Protein AF-A0A4V3ITE1-F1 (afdb_monomer)

InterPro domains:
  IPR040841 Luciferase domain [PF17648] (18-80)

Foldseek 3Di:
DDQFPDQLLAPDPPDRRHQKDFDDPPWRKMKGFADLVVQVVCVVVVQWDADPPDDNSGIIIGTDDPDPVSVVVVVVVVVRSVCCRVPVD

pLDDT: mean 92.75, std 6.56, range [64.5, 98.25]

Solvent-accessible surface area (backbone atoms only — not comparable to full-atom values): 4961 Å² total; per-residue (Å²): 130,78,72,64,75,52,59,67,30,25,83,38,60,97,60,66,58,31,25,60,52,71,48,62,96,86,64,45,26,33,43,32,21,38,55,47,69,58,47,52,52,35,33,77,69,72,56,32,42,7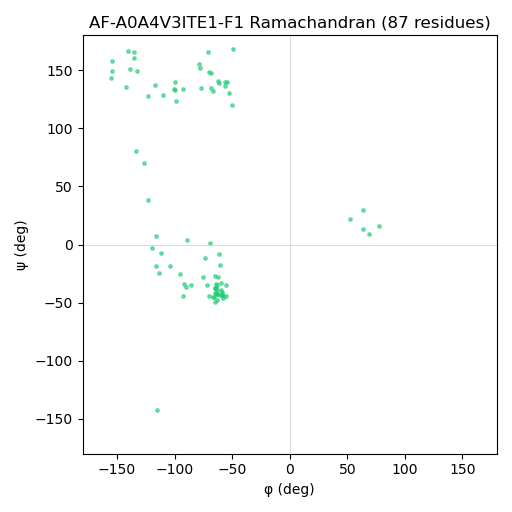6,39,97,82,50,90,72,63,19,39,32,34,31,72,51,62,91,46,73,68,47,40,55,52,53,52,51,52,52,50,51,13,54,44,19,34,74,68,79,96

Radius of gyration: 12.33 Å; Cα contacts (8 Å, |Δi|>4): 147; chains: 1; bounding box: 30×31×32 Å

Sequence (89 aa):
MPSERAPETSLAPNQRLEPVHIHGVSDTSLHLCLPASRGKELTAQVWAEPHQYEDFGTEFMIYGPRTEEELGIVLSIVDESLVFARTGN

Organism: NCBI:txid1259197

Secondary structure (DSSP, 8-state):
-PPPS-GGG-SSTTSS--SEEEPPTTT--EEEE--HHHHHHHHHTTS-EE-TT-SSS-EEEEPPPSSHHHHHHHHHHHHHHHHHHHH--

Structure (mmCIF, N/CA/C/O backbone):
data_AF-A0A4V3ITE1-F1
#
_entry.id   AF-A0A4V3ITE1-F1
#
loop_
_atom_site.group_PDB
_atom_site.id
_atom_site.type_symbol
_atom_site.label_atom_id
_atom_site.label_alt_id
_atom_site.label_comp_id
_atom_site.label_asym_id
_atom_site.label_entity_id
_atom_site.label_seq_id
_atom_site.pdbx_PDB_ins_code
_atom_site.Cartn_x
_atom_site.Cartn_y
_atom_site.Cartn_z
_atom_site.occupancy
_atom_site.B_iso_or_equiv
_atom_site.auth_seq_id
_atom_site.auth_comp_id
_atom_site.auth_asym_id
_atom_site.auth_atom_id
_atom_site.pdbx_PDB_model_num
ATOM 1 N N . MET A 1 1 ? 2.946 -18.512 -10.670 1.00 64.50 1 MET A N 1
ATOM 2 C CA . MET A 1 1 ? 2.943 -17.265 -9.874 1.00 64.50 1 MET A CA 1
ATOM 3 C C . MET A 1 1 ? 3.267 -16.125 -10.822 1.00 64.50 1 MET A C 1
ATOM 5 O O . MET A 1 1 ? 4.108 -16.361 -11.684 1.00 64.50 1 MET A O 1
ATOM 9 N N . PRO A 1 2 ? 2.598 -14.966 -10.734 1.00 76.25 2 PRO A N 1
ATOM 10 C CA . PRO A 1 2 ? 2.937 -13.821 -11.573 1.00 76.25 2 PRO A CA 1
ATOM 11 C C . PRO A 1 2 ? 4.377 -13.380 -11.288 1.00 76.25 2 PRO A C 1
ATOM 13 O O . PRO A 1 2 ? 4.803 -13.399 -10.132 1.00 76.25 2 PRO A O 1
ATOM 16 N N . SER A 1 3 ? 5.121 -13.041 -12.336 1.00 85.50 3 SER A N 1
ATOM 17 C CA . SER A 1 3 ? 6.415 -12.374 -12.216 1.00 85.50 3 SER A CA 1
ATOM 18 C C . SER A 1 3 ? 6.209 -10.888 -11.946 1.00 85.50 3 SER A C 1
ATOM 20 O O . SER A 1 3 ? 5.180 -10.326 -12.325 1.00 85.50 3 SER A O 1
ATOM 22 N N . GLU A 1 4 ? 7.199 -10.259 -11.320 1.00 90.62 4 GLU A N 1
ATOM 23 C CA . GLU A 1 4 ? 7.278 -8.803 -11.259 1.00 90.62 4 GLU A CA 1
ATOM 24 C C . GLU A 1 4 ? 7.233 -8.210 -12.673 1.00 90.62 4 GLU A C 1
ATOM 26 O O . GLU A 1 4 ? 7.817 -8.761 -13.612 1.00 90.62 4 GLU A O 1
ATOM 31 N N . ARG A 1 5 ? 6.504 -7.101 -12.821 1.00 91.44 5 ARG A N 1
ATOM 32 C CA . ARG A 1 5 ? 6.412 -6.362 -14.081 1.00 91.44 5 ARG A CA 1
ATOM 33 C C . ARG A 1 5 ? 7.452 -5.248 -14.161 1.00 91.44 5 ARG A C 1
ATOM 35 O O . ARG A 1 5 ? 8.049 -5.064 -15.218 1.00 91.44 5 ARG A O 1
ATOM 42 N N . ALA A 1 6 ? 7.611 -4.501 -13.074 1.00 93.38 6 ALA A N 1
ATOM 43 C CA . ALA A 1 6 ? 8.524 -3.374 -12.955 1.00 93.38 6 ALA A CA 1
ATOM 44 C C . ALA A 1 6 ? 8.911 -3.175 -11.473 1.00 93.38 6 ALA A C 1
ATOM 46 O O . ALA A 1 6 ? 8.082 -3.495 -10.611 1.00 93.38 6 ALA A O 1
ATOM 47 N N . PRO A 1 7 ? 10.125 -2.678 -11.171 1.00 93.75 7 PRO A N 1
ATOM 48 C CA . PRO A 1 7 ? 10.619 -2.544 -9.798 1.00 93.75 7 PRO A CA 1
ATOM 49 C C . PRO A 1 7 ? 9.750 -1.633 -8.922 1.00 93.75 7 PRO A C 1
ATOM 51 O O . PRO A 1 7 ? 9.553 -1.929 -7.752 1.00 93.75 7 PRO A O 1
ATOM 54 N N . GLU A 1 8 ? 9.133 -0.600 -9.494 1.00 95.06 8 GLU A N 1
ATOM 55 C CA . GLU A 1 8 ? 8.210 0.317 -8.808 1.00 95.06 8 GLU A CA 1
ATOM 56 C C . GLU A 1 8 ? 6.862 -0.320 -8.412 1.00 95.06 8 GLU A C 1
ATOM 58 O O . GLU A 1 8 ? 5.969 0.342 -7.893 1.00 95.06 8 GLU A O 1
ATOM 63 N N . THR A 1 9 ? 6.666 -1.610 -8.691 1.00 95.88 9 THR A N 1
ATOM 64 C CA . THR A 1 9 ? 5.421 -2.330 -8.377 1.00 95.88 9 THR A CA 1
ATOM 65 C C . THR A 1 9 ? 5.602 -3.454 -7.357 1.00 95.88 9 THR A C 1
ATOM 67 O O . THR A 1 9 ? 4.678 -4.241 -7.131 1.00 95.88 9 THR A O 1
ATOM 70 N N . SER A 1 10 ? 6.793 -3.564 -6.765 1.00 95.81 10 SER A N 1
ATOM 71 C CA . SER A 1 10 ? 7.158 -4.629 -5.837 1.00 95.81 10 SER A CA 1
ATOM 72 C C . SER A 1 10 ? 8.027 -4.087 -4.706 1.00 95.81 10 SER A C 1
ATOM 74 O O . SER A 1 10 ? 9.017 -3.404 -4.940 1.00 95.81 10 SER A O 1
ATOM 76 N N . LEU A 1 11 ? 7.724 -4.497 -3.479 1.00 95.06 11 LEU A N 1
ATOM 77 C CA . LEU A 1 11 ? 8.531 -4.238 -2.284 1.00 95.06 11 LEU A CA 1
ATOM 78 C C . LEU A 1 11 ? 9.808 -5.091 -2.231 1.00 95.06 11 LEU A C 1
ATOM 80 O O . LEU A 1 11 ? 10.695 -4.853 -1.414 1.00 95.06 11 LEU A O 1
ATOM 84 N N . ALA A 1 12 ? 9.907 -6.095 -3.102 1.00 92.75 12 ALA A N 1
ATOM 85 C CA . ALA A 1 12 ? 11.073 -6.955 -3.251 1.00 92.75 12 ALA A CA 1
ATOM 86 C C . ALA A 1 12 ? 11.521 -6.976 -4.724 1.00 92.75 12 ALA A C 1
ATOM 88 O O . ALA A 1 12 ? 11.334 -7.988 -5.416 1.00 92.75 12 ALA A O 1
ATOM 89 N N . PRO A 1 13 ? 12.073 -5.863 -5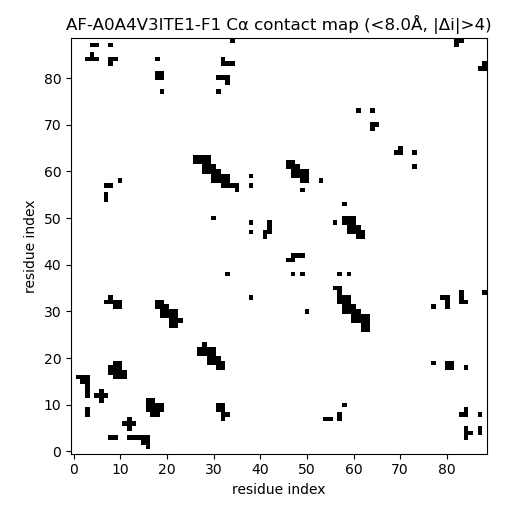.242 1.00 90.50 13 PRO A N 1
ATOM 90 C CA . PRO A 1 13 ? 12.413 -5.757 -6.650 1.00 90.50 13 PRO A CA 1
ATOM 91 C C . PRO A 1 13 ? 13.477 -6.776 -7.057 1.00 90.50 13 PRO A C 1
ATOM 93 O O . PRO A 1 13 ? 14.430 -7.043 -6.319 1.00 90.50 13 PRO A O 1
ATOM 96 N N . ASN A 1 14 ? 13.326 -7.351 -8.252 1.00 90.12 14 ASN A N 1
ATOM 97 C CA . ASN A 1 14 ? 14.135 -8.448 -8.799 1.00 90.12 14 ASN A CA 1
ATOM 98 C C . ASN A 1 14 ? 14.046 -9.776 -8.021 1.00 90.12 14 ASN A C 1
ATOM 100 O O . ASN A 1 14 ? 14.857 -10.680 -8.244 1.00 90.12 14 ASN A O 1
ATOM 104 N N . GLN A 1 15 ? 13.079 -9.915 -7.111 1.00 90.06 15 GLN A N 1
ATOM 105 C CA . GLN A 1 15 ? 12.821 -11.149 -6.370 1.00 90.06 15 GLN A CA 1
ATOM 106 C C . GLN A 1 15 ? 11.440 -11.719 -6.729 1.00 90.06 15 GLN A C 1
ATOM 108 O O . GLN A 1 15 ? 11.016 -11.718 -7.888 1.00 90.06 15 GLN A O 1
ATOM 113 N N . ARG A 1 16 ? 10.734 -12.285 -5.744 1.00 91.12 16 ARG A N 1
ATOM 114 C CA . ARG A 1 16 ? 9.339 -12.679 -5.906 1.00 91.12 16 ARG A CA 1
ATOM 115 C C . ARG A 1 16 ? 8.479 -11.425 -5.816 1.00 91.12 16 ARG A C 1
ATOM 117 O O . ARG A 1 16 ? 8.650 -10.649 -4.890 1.00 91.12 16 ARG A O 1
ATOM 124 N N . LEU A 1 17 ? 7.524 -11.298 -6.737 1.00 94.50 17 LEU A N 1
ATOM 125 C CA . LEU A 1 17 ? 6.553 -10.210 -6.725 1.00 94.50 17 LEU A CA 1
ATOM 126 C C . LEU A 1 17 ? 5.892 -10.078 -5.342 1.00 94.50 17 LEU A C 1
ATOM 128 O O . LEU A 1 17 ? 5.223 -11.013 -4.883 1.00 94.50 17 LEU A O 1
ATOM 132 N N . GLU A 1 18 ? 6.066 -8.910 -4.732 1.00 96.75 18 GLU A N 1
ATOM 133 C CA . GLU A 1 18 ? 5.565 -8.565 -3.406 1.00 96.75 18 GLU A CA 1
ATOM 134 C C . GLU A 1 18 ? 4.907 -7.179 -3.451 1.00 96.75 18 GLU A C 1
ATOM 136 O O . GLU A 1 18 ? 5.531 -6.182 -3.112 1.00 96.75 18 GLU A O 1
ATOM 141 N N . PRO A 1 19 ? 3.656 -7.085 -3.924 1.00 96.88 19 PRO A N 1
ATOM 142 C CA . PRO A 1 19 ? 2.984 -5.799 -4.101 1.00 96.88 19 PRO A CA 1
ATOM 143 C C . PRO A 1 19 ? 2.513 -5.199 -2.776 1.00 96.88 19 PRO A C 1
ATOM 145 O O . PRO A 1 19 ? 2.402 -3.987 -2.644 1.00 96.88 19 PRO A O 1
ATOM 148 N N . VAL A 1 20 ? 2.223 -6.058 -1.800 1.00 97.19 20 VAL A N 1
ATOM 149 C CA . VAL A 1 20 ? 1.730 -5.698 -0.475 1.00 97.19 20 VAL A CA 1
ATOM 150 C C . VAL A 1 20 ? 2.083 -6.799 0.515 1.00 97.19 20 VAL A C 1
ATOM 152 O O . VAL A 1 20 ? 1.989 -7.988 0.189 1.00 97.19 20 VAL A O 1
ATOM 155 N N . HIS A 1 21 ? 2.421 -6.410 1.739 1.00 95.69 21 HIS A N 1
ATOM 156 C CA . HIS A 1 21 ? 2.467 -7.302 2.889 1.00 95.69 21 HIS A CA 1
ATOM 157 C C . HIS A 1 21 ? 1.938 -6.621 4.151 1.00 95.69 21 HIS A C 1
ATOM 159 O O . HIS A 1 21 ? 1.787 -5.402 4.219 1.00 95.69 21 HIS A O 1
ATOM 165 N N . ILE A 1 22 ? 1.685 -7.438 5.171 1.00 94.81 22 ILE A N 1
ATOM 166 C CA . ILE A 1 22 ? 1.338 -6.985 6.515 1.00 94.81 22 ILE A CA 1
ATOM 167 C C . ILE A 1 22 ? 2.570 -7.063 7.419 1.00 94.81 22 ILE A C 1
ATOM 169 O O . ILE A 1 22 ? 3.289 -8.065 7.423 1.00 94.81 22 ILE A O 1
ATOM 173 N N . HIS A 1 23 ? 2.812 -6.002 8.178 1.00 91.25 23 HIS A N 1
ATOM 174 C CA . HIS A 1 23 ? 3.754 -5.991 9.285 1.00 91.25 23 HIS A CA 1
ATOM 175 C C . HIS A 1 23 ? 3.218 -6.818 10.456 1.00 91.25 23 HIS A C 1
ATOM 177 O O . HIS A 1 23 ? 2.066 -7.243 10.477 1.00 91.25 23 HIS A O 1
ATOM 183 N N . GLY A 1 24 ? 4.100 -7.136 11.404 1.00 83.00 24 GLY A N 1
ATOM 184 C CA . GLY A 1 24 ? 3.835 -8.100 12.469 1.00 83.00 24 GLY A CA 1
ATOM 185 C C . GLY A 1 24 ? 2.515 -7.894 13.229 1.00 83.00 24 GLY A C 1
ATOM 186 O O . GLY A 1 24 ? 1.854 -6.863 13.179 1.00 83.00 24 GLY A O 1
ATOM 187 N N . VAL A 1 25 ? 2.149 -8.898 14.023 1.00 80.88 25 VAL A N 1
ATOM 188 C CA . VAL A 1 25 ? 0.847 -8.974 14.719 1.00 80.88 25 VAL A CA 1
ATOM 189 C C . VAL A 1 25 ? 0.561 -7.842 15.720 1.00 80.88 25 VAL A C 1
ATOM 191 O O . VAL A 1 25 ? -0.534 -7.782 16.268 1.00 80.88 25 VAL A O 1
ATOM 194 N N . SER A 1 26 ? 1.542 -6.989 16.013 1.00 81.56 26 SER A N 1
ATOM 195 C CA . SER A 1 26 ? 1.453 -5.923 17.011 1.00 81.56 26 SER A CA 1
ATOM 196 C C . SER A 1 26 ? 0.942 -4.590 16.466 1.00 81.56 26 SER A C 1
ATOM 198 O O . SER A 1 26 ? 0.241 -3.893 17.191 1.00 81.56 26 SER A O 1
ATOM 200 N N . ASP A 1 27 ? 1.291 -4.216 15.235 1.00 84.44 27 ASP A N 1
ATOM 201 C CA . ASP A 1 27 ? 0.838 -2.964 14.614 1.00 84.44 27 ASP A CA 1
ATOM 202 C C . ASP A 1 27 ? -0.087 -3.219 13.419 1.00 84.44 27 ASP A C 1
ATOM 204 O O . ASP A 1 27 ? -0.935 -2.380 13.114 1.00 84.44 27 ASP A O 1
ATOM 208 N N . THR A 1 28 ? 0.019 -4.398 12.787 1.00 87.94 28 THR A N 1
ATOM 209 C CA . THR A 1 28 ? -0.809 -4.840 11.653 1.00 87.94 28 THR A CA 1
ATOM 210 C C . THR A 1 28 ? -0.839 -3.836 10.501 1.00 87.94 28 THR A C 1
ATOM 212 O O . THR A 1 28 ? -1.774 -3.826 9.701 1.00 87.94 28 THR A O 1
ATOM 215 N N . SER A 1 29 ? 0.175 -2.971 10.433 1.00 92.88 29 SER A N 1
ATOM 216 C CA . SER A 1 29 ? 0.298 -1.987 9.373 1.00 92.88 29 SER A CA 1
ATOM 217 C C . SER A 1 29 ? 0.596 -2.704 8.058 1.00 92.88 29 SER A C 1
ATOM 219 O O . SER A 1 29 ? 1.203 -3.773 8.036 1.00 92.88 29 SER A O 1
ATOM 221 N N . LEU A 1 30 ? 0.116 -2.161 6.951 1.00 96.00 30 LEU A N 1
ATOM 222 C CA . LEU A 1 30 ? 0.419 -2.661 5.622 1.00 96.00 30 LEU A CA 1
ATOM 223 C C . LEU A 1 30 ? 1.515 -1.809 5.007 1.00 96.00 30 LEU A C 1
ATOM 225 O O . LEU A 1 30 ? 1.468 -0.584 5.102 1.00 96.00 30 LEU A O 1
ATOM 229 N N . HIS A 1 31 ? 2.435 -2.470 4.321 1.00 96.75 31 HIS A N 1
ATOM 230 C CA . HIS A 1 31 ? 3.353 -1.852 3.380 1.00 96.75 31 HIS A CA 1
ATOM 231 C C . HIS A 1 31 ? 2.945 -2.316 1.987 1.00 96.75 31 HIS A C 1
ATOM 233 O O . HIS A 1 31 ? 2.727 -3.514 1.779 1.00 96.75 31 HIS A O 1
ATOM 239 N N . LEU A 1 32 ? 2.766 -1.388 1.050 1.00 97.69 32 LEU A N 1
ATOM 240 C CA . LEU A 1 32 ? 2.258 -1.705 -0.282 1.00 97.69 32 LEU A CA 1
ATOM 241 C C . LEU A 1 32 ? 2.695 -0.702 -1.349 1.00 97.69 32 LEU A C 1
ATOM 243 O O . LEU A 1 32 ? 2.993 0.453 -1.045 1.00 97.69 32 LEU A O 1
ATOM 247 N N . CYS A 1 33 ? 2.675 -1.148 -2.604 1.00 97.75 33 CYS A N 1
ATOM 248 C CA . CYS A 1 33 ? 2.918 -0.311 -3.774 1.00 97.75 33 CYS A CA 1
ATOM 249 C C . CYS A 1 33 ? 1.603 0.242 -4.354 1.00 97.75 33 CYS A C 1
ATOM 251 O O . CYS A 1 33 ? 0.660 -0.525 -4.572 1.00 97.75 33 CYS A O 1
ATOM 253 N N . LEU A 1 34 ? 1.552 1.539 -4.671 1.00 97.88 34 LEU A N 1
ATOM 254 C CA . LEU A 1 34 ? 0.456 2.215 -5.388 1.00 97.88 34 LEU A CA 1
ATOM 255 C C . LEU A 1 34 ? 0.998 3.155 -6.469 1.00 97.88 34 LEU A C 1
ATOM 257 O O . LEU A 1 34 ? 2.123 3.643 -6.345 1.00 97.88 34 LEU A O 1
ATOM 261 N N . PRO A 1 35 ? 0.169 3.537 -7.462 1.00 96.94 35 PRO A N 1
ATOM 262 C CA . PRO A 1 35 ? 0.475 4.686 -8.300 1.00 96.94 35 PRO A CA 1
ATOM 263 C C . PRO A 1 35 ? 0.768 5.916 -7.431 1.00 96.94 35 PRO A C 1
ATOM 265 O O . PRO A 1 35 ? -0.025 6.275 -6.558 1.00 96.94 35 PRO A O 1
ATOM 268 N N . ALA A 1 36 ? 1.877 6.608 -7.696 1.00 95.31 36 ALA A N 1
ATOM 269 C CA . ALA A 1 36 ? 2.341 7.722 -6.863 1.00 95.31 36 ALA A CA 1
ATOM 270 C C . ALA A 1 36 ? 1.286 8.832 -6.671 1.00 95.31 36 ALA A C 1
ATOM 272 O O . ALA A 1 36 ? 1.200 9.454 -5.613 1.00 95.31 36 ALA A O 1
ATOM 273 N N . SER A 1 37 ? 0.463 9.103 -7.690 1.00 95.69 37 SER A N 1
ATOM 274 C CA . SER A 1 37 ? -0.649 10.060 -7.595 1.00 95.69 37 SER A CA 1
ATOM 275 C C . SER A 1 37 ? -1.727 9.603 -6.613 1.00 95.69 37 SER A C 1
ATOM 277 O O . SER A 1 37 ? -2.222 10.416 -5.833 1.00 95.69 37 SER A O 1
ATOM 279 N N . ARG A 1 38 ? -2.059 8.310 -6.627 1.00 97.00 38 ARG A N 1
ATOM 280 C CA . ARG A 1 38 ? -3.055 7.706 -5.745 1.00 97.00 38 ARG A CA 1
ATOM 281 C C . ARG A 1 38 ? -2.561 7.646 -4.305 1.00 97.00 38 ARG A C 1
ATOM 283 O O . ARG A 1 38 ? -3.288 8.048 -3.402 1.00 97.00 38 ARG A O 1
ATOM 290 N N . GLY A 1 39 ? -1.308 7.247 -4.092 1.00 96.38 39 GLY A N 1
ATOM 291 C CA . GLY A 1 39 ? -0.692 7.282 -2.766 1.00 96.38 39 GLY A CA 1
ATOM 292 C C . GLY A 1 39 ? -0.697 8.689 -2.159 1.00 96.38 39 GLY A C 1
ATOM 293 O O . GLY A 1 39 ? -1.139 8.869 -1.029 1.00 96.38 39 GLY A O 1
ATOM 294 N N . LYS A 1 40 ? -0.355 9.723 -2.944 1.00 95.38 40 LYS A N 1
ATOM 295 C CA . LYS A 1 40 ? -0.447 11.133 -2.508 1.00 95.38 40 LYS A CA 1
ATOM 296 C C . LYS A 1 40 ? -1.862 11.557 -2.121 1.00 95.38 40 LYS A C 1
ATOM 298 O O . LYS A 1 40 ? -2.028 12.317 -1.169 1.00 95.38 40 LYS A O 1
ATOM 303 N N . GLU A 1 41 ? -2.871 11.097 -2.855 1.00 97.38 41 GLU A N 1
ATOM 304 C CA . GLU A 1 41 ? -4.273 11.365 -2.533 1.00 97.38 41 GLU A CA 1
ATOM 305 C C . GLU A 1 41 ? -4.655 10.753 -1.178 1.00 97.38 41 GLU A C 1
ATOM 307 O O . GLU A 1 41 ? -5.216 11.443 -0.326 1.00 97.38 41 GLU A O 1
ATOM 312 N N . LEU A 1 42 ? -4.298 9.487 -0.950 1.00 96.94 42 LEU A N 1
ATOM 313 C CA . LEU A 1 42 ? -4.548 8.794 0.315 1.00 96.94 42 LEU A CA 1
ATOM 314 C C . LEU A 1 42 ? -3.780 9.435 1.475 1.00 96.94 42 LEU A C 1
ATOM 316 O O . LEU A 1 42 ? -4.335 9.587 2.562 1.00 96.94 42 LEU A O 1
ATOM 320 N N . THR A 1 43 ? -2.548 9.894 1.247 1.00 96.69 43 THR A N 1
ATOM 321 C CA . THR A 1 43 ? -1.786 10.659 2.242 1.00 96.69 43 THR A CA 1
ATOM 322 C C . THR A 1 43 ? -2.457 11.979 2.591 1.00 96.69 43 THR A C 1
ATOM 324 O O . THR A 1 43 ? -2.576 12.309 3.770 1.00 96.69 43 THR A O 1
ATOM 327 N N . ALA A 1 44 ? -2.973 12.718 1.607 1.00 97.12 44 ALA A N 1
ATOM 328 C CA . ALA A 1 44 ? -3.722 13.948 1.866 1.00 97.12 44 ALA A CA 1
ATOM 329 C C . ALA A 1 44 ? -5.011 13.699 2.675 1.00 97.12 44 ALA A C 1
ATOM 331 O O . ALA A 1 44 ? -5.455 14.577 3.413 1.00 97.12 44 ALA A O 1
ATOM 332 N N . GLN A 1 45 ? -5.591 12.502 2.560 1.00 96.19 45 GLN A N 1
ATOM 333 C CA . GLN A 1 45 ? -6.756 12.056 3.329 1.00 96.19 45 GLN A CA 1
ATOM 334 C C . GLN A 1 45 ? -6.394 11.369 4.657 1.00 96.19 45 GLN A C 1
ATOM 336 O O . GLN A 1 45 ? -7.294 10.933 5.371 1.00 96.19 45 GLN A O 1
ATOM 341 N N . VAL A 1 46 ? -5.106 11.306 5.015 1.00 94.69 46 VAL A N 1
ATOM 342 C CA . VAL A 1 46 ? -4.602 10.695 6.260 1.00 94.69 46 VAL A CA 1
ATOM 343 C C . VAL A 1 46 ? -4.875 9.181 6.336 1.00 94.69 46 VAL A C 1
ATOM 345 O O . VAL A 1 46 ? -5.027 8.610 7.412 1.00 94.69 46 VAL A O 1
ATOM 348 N N . TRP A 1 47 ? -4.922 8.516 5.180 1.00 95.81 47 TRP A N 1
ATOM 349 C CA . TRP A 1 47 ? -5.022 7.055 5.077 1.00 95.81 47 TRP A CA 1
ATOM 350 C C . TRP A 1 47 ? -3.673 6.365 4.897 1.00 95.81 47 TRP A C 1
ATOM 352 O O . TRP A 1 47 ? -3.542 5.195 5.247 1.00 95.81 47 TRP A O 1
ATOM 362 N N . ALA A 1 48 ? -2.686 7.071 4.346 1.00 96.50 48 ALA A N 1
ATOM 363 C CA . ALA A 1 48 ? -1.384 6.506 4.031 1.00 96.50 48 ALA A CA 1
ATOM 364 C C . ALA A 1 48 ? -0.242 7.464 4.376 1.00 96.50 48 ALA A C 1
ATOM 366 O O . ALA A 1 48 ? -0.378 8.682 4.264 1.00 96.50 48 ALA A O 1
ATOM 367 N N . GLU A 1 49 ? 0.917 6.920 4.705 1.00 95.56 49 GLU A N 1
ATOM 368 C CA . GLU A 1 49 ? 2.164 7.671 4.846 1.00 95.56 49 GLU A CA 1
ATOM 369 C C . GLU A 1 49 ? 3.168 7.162 3.806 1.00 95.56 49 GLU A C 1
ATOM 371 O O . GLU A 1 49 ? 3.259 5.948 3.619 1.00 95.56 49 GLU A O 1
ATOM 376 N N . PRO A 1 50 ? 3.920 8.035 3.111 1.00 94.69 50 PRO A N 1
ATOM 377 C CA . PRO A 1 50 ? 5.028 7.584 2.274 1.00 94.69 50 PRO A CA 1
ATOM 378 C C . PRO A 1 50 ? 6.014 6.765 3.108 1.00 94.69 50 PRO A C 1
ATOM 380 O O . PRO A 1 50 ? 6.341 7.144 4.240 1.00 94.69 50 PRO A O 1
ATOM 383 N N . HIS A 1 51 ? 6.494 5.647 2.571 1.00 90.38 51 HIS A N 1
ATOM 384 C CA . HIS A 1 51 ? 7.507 4.862 3.260 1.00 90.38 51 HIS A CA 1
ATOM 385 C C . HIS A 1 51 ? 8.819 5.667 3.320 1.00 90.38 51 HIS A C 1
ATOM 387 O O . HIS A 1 51 ? 9.268 6.231 2.326 1.00 90.38 51 HIS A O 1
ATOM 393 N N . GLN A 1 52 ? 9.454 5.741 4.497 1.00 73.69 52 GLN A N 1
ATOM 394 C CA . GLN A 1 52 ? 10.617 6.621 4.739 1.00 73.69 52 GLN A CA 1
ATOM 395 C C . GLN A 1 52 ? 11.831 6.332 3.840 1.00 73.69 52 GLN A C 1
ATOM 397 O O . GLN A 1 52 ? 12.722 7.172 3.717 1.00 73.69 52 GLN A O 1
ATOM 402 N N . TYR A 1 53 ? 11.860 5.147 3.236 1.00 76.94 53 TYR A N 1
ATOM 403 C CA . TYR A 1 53 ? 12.919 4.674 2.353 1.00 76.94 53 TYR A CA 1
ATOM 404 C C . TYR A 1 53 ? 12.359 4.280 0.987 1.00 76.94 53 TYR A C 1
ATOM 406 O O . TYR A 1 53 ? 12.757 3.252 0.451 1.00 76.94 53 TYR A O 1
ATOM 414 N N . GLU A 1 54 ? 11.378 5.030 0.478 1.00 79.31 54 GLU A N 1
ATOM 415 C CA . GLU A 1 54 ? 10.838 4.757 -0.850 1.00 79.31 54 GLU A CA 1
ATOM 416 C C . GLU A 1 54 ? 11.865 5.055 -1.959 1.00 79.31 54 GLU A C 1
ATOM 418 O O . GLU A 1 54 ? 12.524 6.098 -1.949 1.00 79.31 54 GLU A O 1
ATOM 423 N N . ASP A 1 55 ? 11.989 4.147 -2.925 1.00 81.50 55 ASP A N 1
ATOM 424 C CA . ASP A 1 55 ? 12.909 4.260 -4.063 1.00 81.50 55 ASP A CA 1
ATOM 425 C C . ASP A 1 55 ? 12.232 4.933 -5.272 1.00 81.50 55 ASP A C 1
ATOM 427 O O . ASP A 1 55 ? 12.875 5.680 -6.017 1.00 81.50 55 ASP A O 1
ATOM 431 N N . PHE A 1 56 ? 10.925 4.706 -5.468 1.00 89.44 56 PHE A N 1
ATOM 432 C CA . PHE A 1 56 ? 10.198 5.122 -6.680 1.00 89.44 56 PHE A CA 1
ATOM 433 C C . PHE A 1 56 ? 9.038 6.097 -6.428 1.00 89.44 56 PHE A C 1
ATOM 435 O O . PHE A 1 56 ? 8.416 6.578 -7.381 1.00 89.44 56 PHE A O 1
ATOM 442 N N . GLY A 1 57 ? 8.742 6.428 -5.168 1.00 93.75 57 GLY A N 1
ATOM 443 C CA . GLY A 1 57 ? 7.564 7.232 -4.819 1.00 93.75 57 GLY A CA 1
ATOM 444 C C . GLY A 1 57 ? 6.255 6.439 -4.841 1.00 93.75 57 GLY A C 1
ATOM 445 O O . GLY A 1 57 ? 5.176 7.029 -4.968 1.00 93.75 57 GLY A O 1
ATOM 446 N N . THR A 1 58 ? 6.358 5.109 -4.838 1.00 96.50 58 THR A N 1
ATOM 447 C CA . THR A 1 58 ? 5.238 4.174 -4.971 1.00 96.50 58 THR A CA 1
ATOM 448 C C . THR A 1 58 ? 4.975 3.379 -3.703 1.00 96.50 58 THR A C 1
ATOM 450 O O . THR A 1 58 ? 3.961 2.692 -3.648 1.00 96.50 58 THR A O 1
ATOM 453 N N . GLU A 1 59 ? 5.832 3.470 -2.686 1.00 97.50 59 GLU A N 1
ATOM 454 C CA . GLU A 1 59 ? 5.752 2.665 -1.469 1.00 97.50 59 GLU A CA 1
ATOM 455 C C . GLU A 1 59 ? 5.084 3.432 -0.325 1.00 97.50 59 GLU A C 1
ATOM 457 O O . GLU A 1 59 ? 5.533 4.501 0.089 1.00 97.50 59 GLU A O 1
ATOM 462 N N . PHE A 1 60 ? 4.012 2.866 0.227 1.00 97.44 60 PHE A N 1
ATOM 463 C CA . PHE A 1 60 ? 3.206 3.519 1.254 1.00 97.44 60 PHE A CA 1
ATOM 464 C C . PHE A 1 60 ? 2.906 2.591 2.428 1.00 97.44 60 PHE A C 1
ATOM 466 O O . PHE A 1 60 ? 2.743 1.378 2.274 1.00 97.44 60 PHE A O 1
ATOM 473 N N . MET A 1 61 ? 2.782 3.206 3.600 1.00 96.69 61 MET A N 1
ATOM 474 C CA . MET A 1 61 ? 2.341 2.602 4.848 1.00 96.69 61 MET A CA 1
ATOM 475 C C . MET A 1 61 ? 0.871 2.925 5.108 1.00 96.69 61 MET A C 1
ATOM 477 O O . MET A 1 61 ? 0.478 4.088 5.039 1.00 96.69 61 MET A O 1
ATOM 481 N N . ILE A 1 62 ? 0.074 1.918 5.466 1.00 95.81 62 ILE A N 1
ATOM 482 C CA . ILE A 1 62 ? -1.312 2.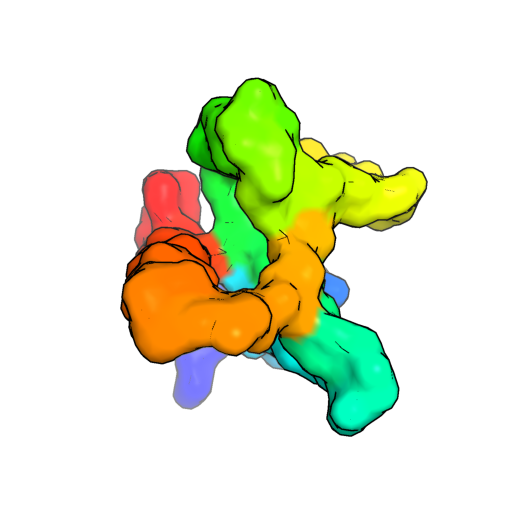075 5.937 1.00 95.81 62 ILE A CA 1
ATOM 483 C C . ILE A 1 62 ? -1.439 1.432 7.314 1.00 95.81 62 ILE A C 1
ATOM 485 O O . ILE A 1 62 ? -1.070 0.276 7.497 1.00 95.81 62 ILE A O 1
ATOM 489 N N . TYR A 1 63 ? -1.964 2.160 8.297 1.00 91.31 63 TYR A N 1
ATOM 490 C CA . TYR A 1 63 ? -2.136 1.624 9.650 1.00 91.31 63 TYR A CA 1
ATOM 491 C C . TYR A 1 63 ? -3.356 0.703 9.760 1.00 91.31 63 TYR A C 1
ATOM 493 O O . TYR A 1 63 ? -4.332 0.848 9.023 1.00 91.31 63 TYR A O 1
ATOM 501 N N . GLY A 1 64 ? -3.285 -0.252 10.693 1.00 85.94 64 GLY A N 1
ATOM 502 C CA . GLY A 1 64 ? -4.321 -1.264 10.884 1.00 85.94 64 GLY A CA 1
ATOM 503 C C . GLY A 1 64 ? -5.715 -0.661 11.145 1.00 85.94 64 GLY A C 1
ATOM 504 O O . GLY A 1 64 ? -5.830 0.324 11.883 1.00 85.94 64 GLY A O 1
ATOM 505 N N . PRO A 1 65 ? -6.783 -1.241 10.565 1.00 90.81 65 PRO A N 1
ATOM 506 C CA . PRO A 1 65 ? -8.146 -0.740 10.718 1.00 90.81 65 PRO A CA 1
ATOM 507 C C . PRO A 1 65 ? -8.680 -0.956 12.141 1.00 90.81 65 PRO A C 1
ATOM 509 O O . PRO A 1 65 ? -8.362 -1.942 12.805 1.00 90.81 65 PRO A O 1
ATOM 512 N N . ARG A 1 66 ? -9.542 -0.047 12.601 1.00 90.69 66 ARG A N 1
ATOM 513 C CA . ARG A 1 66 ? -10.168 -0.067 13.938 1.00 90.69 66 ARG A CA 1
ATOM 514 C C . ARG A 1 66 ? -11.622 -0.527 13.903 1.00 90.69 66 ARG A C 1
ATOM 516 O O . ARG A 1 66 ? -12.169 -0.886 14.945 1.00 90.69 66 ARG A O 1
ATOM 523 N N . THR A 1 67 ? -12.251 -0.484 12.729 1.00 95.25 67 THR A N 1
ATOM 524 C CA . THR A 1 67 ? -13.642 -0.894 12.507 1.00 95.25 67 THR A CA 1
ATOM 525 C C . THR A 1 67 ? -13.767 -1.749 11.246 1.00 95.25 67 THR A C 1
ATOM 527 O O . THR A 1 67 ? -12.861 -1.786 10.414 1.00 95.25 67 THR A O 1
ATOM 530 N N . GLU A 1 68 ? -14.905 -2.426 11.091 1.00 96.69 68 GLU A N 1
ATOM 531 C CA . GLU A 1 68 ? -15.225 -3.210 9.890 1.00 96.69 68 GLU A CA 1
ATOM 532 C C . GLU A 1 68 ? -15.318 -2.326 8.634 1.00 96.69 68 GLU A C 1
ATOM 534 O O . GLU A 1 68 ? -14.913 -2.729 7.545 1.00 96.69 68 GLU A O 1
ATOM 539 N N . GLU A 1 69 ? -15.802 -1.090 8.775 1.00 97.38 69 GLU A N 1
ATOM 540 C CA . GL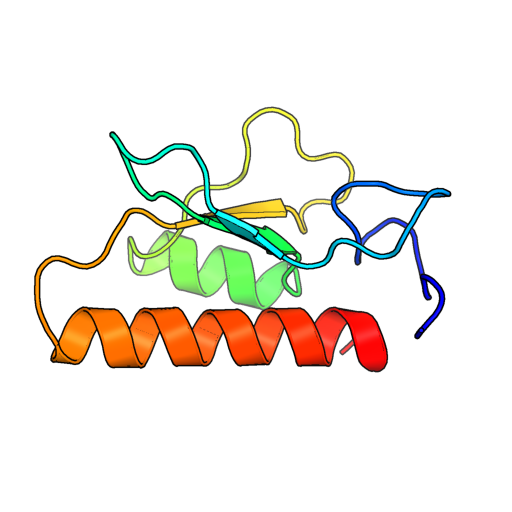U A 1 69 ? -15.841 -0.120 7.679 1.00 97.38 69 GLU A CA 1
ATOM 541 C C . GLU A 1 69 ? -14.429 0.280 7.241 1.00 97.38 69 GLU A C 1
ATOM 543 O O . GLU A 1 69 ? -14.137 0.299 6.044 1.00 97.38 69 GLU A O 1
ATOM 548 N N . GLU A 1 70 ? -13.537 0.554 8.198 1.00 95.75 70 GLU A N 1
ATOM 549 C CA . GLU A 1 70 ? -12.129 0.833 7.905 1.00 95.75 70 GLU A CA 1
ATOM 550 C C . GLU A 1 70 ? -11.449 -0.378 7.263 1.00 95.75 70 GLU A C 1
ATOM 552 O O . GLU A 1 70 ? -10.693 -0.217 6.308 1.00 95.75 70 GLU A O 1
ATOM 557 N N . LEU A 1 71 ? -11.759 -1.595 7.721 1.00 95.31 71 LEU A N 1
ATOM 558 C CA . LEU A 1 71 ? -11.253 -2.823 7.112 1.00 95.31 71 LEU A CA 1
ATOM 559 C C . LEU A 1 71 ? -11.692 -2.942 5.647 1.00 95.31 71 LEU A C 1
ATOM 561 O O . LEU A 1 71 ? -10.868 -3.262 4.793 1.00 95.31 71 LEU A O 1
ATOM 565 N N . GLY A 1 72 ? -12.953 -2.638 5.332 1.00 97.50 72 GLY A N 1
ATOM 566 C CA . GLY A 1 72 ? -13.447 -2.614 3.953 1.00 97.50 72 GLY A CA 1
ATOM 567 C C . GLY A 1 72 ? -12.675 -1.636 3.062 1.00 97.50 72 GLY A C 1
ATOM 568 O O . GLY A 1 72 ? -12.321 -1.976 1.932 1.00 97.50 72 GLY A O 1
ATOM 569 N N . ILE A 1 73 ? -12.350 -0.451 3.585 1.00 96.50 73 ILE A N 1
ATOM 570 C CA . ILE A 1 73 ? -11.526 0.545 2.884 1.00 96.50 73 ILE A CA 1
ATOM 571 C C . ILE A 1 73 ? -10.106 0.011 2.674 1.00 96.50 73 ILE A C 1
ATOM 573 O O . ILE A 1 73 ? -9.613 0.014 1.547 1.00 96.50 73 ILE A O 1
ATOM 577 N N . VAL A 1 74 ? -9.467 -0.511 3.720 1.00 96.19 74 VAL A N 1
ATOM 578 C CA . VAL A 1 74 ? -8.104 -1.057 3.644 1.00 96.19 74 VAL A CA 1
ATOM 579 C C . VAL A 1 74 ? -8.021 -2.200 2.629 1.00 96.19 74 VAL A C 1
ATOM 581 O O . VAL A 1 74 ?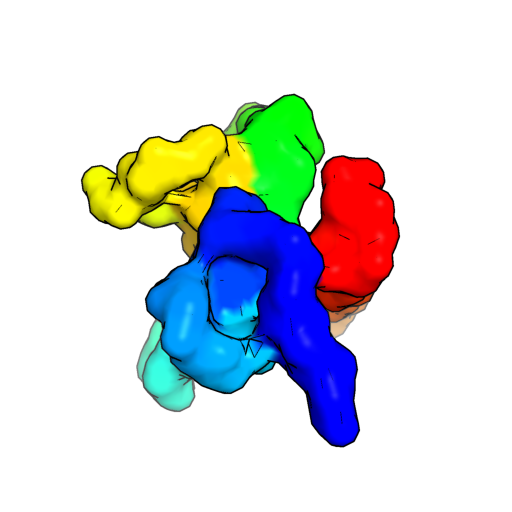 -7.111 -2.224 1.802 1.00 96.19 74 VAL A O 1
ATOM 584 N N . LEU A 1 75 ? -9.000 -3.108 2.615 1.00 97.00 75 LEU A N 1
ATOM 585 C CA . LEU A 1 75 ? -9.063 -4.196 1.636 1.00 97.00 75 LEU A CA 1
ATOM 586 C C . LEU A 1 75 ? -9.247 -3.685 0.201 1.00 97.00 75 LEU A C 1
ATOM 588 O O . LEU A 1 75 ? -8.693 -4.279 -0.722 1.00 97.00 75 LEU A O 1
ATOM 592 N N . SER A 1 76 ? -9.976 -2.583 0.001 1.00 97.56 76 SER A N 1
ATOM 593 C CA . SER A 1 76 ? -10.092 -1.960 -1.324 1.00 97.56 76 SER A CA 1
ATOM 594 C C . SER A 1 76 ? -8.750 -1.408 -1.817 1.00 97.56 76 SER A C 1
ATOM 596 O O . SER A 1 76 ? -8.399 -1.598 -2.976 1.00 97.56 76 SER A O 1
ATOM 598 N N . ILE A 1 77 ? -7.940 -0.837 -0.919 1.00 97.88 77 ILE A N 1
ATOM 599 C CA . ILE A 1 77 ? -6.607 -0.318 -1.254 1.00 97.88 77 ILE A CA 1
ATOM 600 C C . ILE A 1 77 ? -5.620 -1.465 -1.531 1.00 97.88 77 ILE A C 1
ATOM 602 O O . ILE A 1 77 ? -4.772 -1.367 -2.418 1.00 97.88 77 ILE A O 1
ATOM 606 N N . VAL A 1 78 ? -5.754 -2.590 -0.821 1.00 97.88 78 VAL A N 1
ATOM 607 C CA . VAL A 1 78 ? -5.010 -3.821 -1.131 1.00 97.88 78 VAL A CA 1
ATOM 608 C C . VAL A 1 78 ? -5.315 -4.296 -2.553 1.00 97.88 78 VAL A C 1
ATOM 610 O O . VAL A 1 78 ? -4.392 -4.662 -3.279 1.00 97.88 78 VAL A O 1
ATOM 613 N N . ASP A 1 79 ? -6.580 -4.266 -2.980 1.00 98.25 79 ASP A N 1
ATOM 614 C CA . ASP A 1 79 ? -6.945 -4.622 -4.355 1.00 98.25 79 ASP A CA 1
ATOM 615 C C . ASP A 1 79 ? -6.332 -3.651 -5.378 1.00 98.25 79 ASP A C 1
ATOM 617 O O . ASP A 1 79 ? -5.755 -4.102 -6.369 1.00 98.25 79 ASP A O 1
ATOM 621 N N . GLU A 1 80 ? -6.340 -2.340 -5.100 1.00 98.00 80 GLU A N 1
ATOM 622 C CA . GLU A 1 80 ? -5.650 -1.335 -5.926 1.00 98.00 80 GLU A CA 1
ATOM 623 C C . GLU A 1 80 ? -4.153 -1.667 -6.095 1.00 98.00 80 GLU A C 1
ATOM 625 O O . GLU A 1 80 ? -3.640 -1.656 -7.214 1.00 98.00 80 GLU A O 1
ATOM 630 N N . SER A 1 81 ? -3.460 -2.053 -5.019 1.00 97.94 81 SER A N 1
ATOM 631 C CA . SER A 1 81 ? -2.047 -2.458 -5.073 1.00 97.94 81 SER A CA 1
ATOM 632 C C . SER A 1 81 ? -1.818 -3.713 -5.927 1.00 97.94 81 SER A C 1
ATOM 634 O O . SER A 1 81 ? -0.904 -3.775 -6.756 1.00 97.94 81 SER A O 1
ATOM 636 N N . LEU A 1 82 ? -2.692 -4.717 -5.794 1.00 97.38 82 LEU A N 1
ATOM 637 C CA . LEU A 1 82 ? -2.637 -5.928 -6.616 1.00 97.38 82 LEU A CA 1
ATOM 638 C C . LEU A 1 82 ? -2.894 -5.629 -8.100 1.00 97.38 82 LEU A C 1
ATOM 640 O O . LEU A 1 82 ? -2.276 -6.257 -8.968 1.00 97.38 82 LEU A O 1
ATOM 644 N N . VAL A 1 83 ? -3.802 -4.701 -8.407 1.00 97.38 83 VAL A N 1
ATOM 645 C CA . VAL A 1 83 ? -4.073 -4.235 -9.774 1.00 97.38 83 VAL A CA 1
ATOM 646 C C . VAL A 1 83 ? -2.870 -3.483 -10.331 1.00 97.38 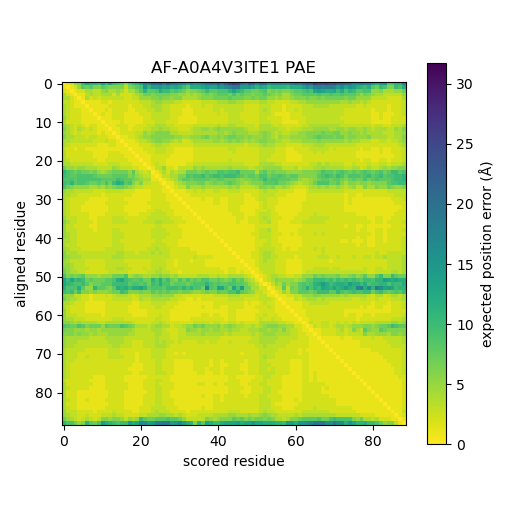83 VAL A C 1
ATOM 648 O O . VAL A 1 83 ? -2.445 -3.786 -11.453 1.00 97.38 83 VAL A O 1
ATOM 651 N N . PHE A 1 84 ? -2.277 -2.585 -9.546 1.00 97.00 84 PHE A N 1
ATOM 652 C CA . PHE A 1 84 ? -1.095 -1.826 -9.937 1.00 97.00 84 PHE A CA 1
ATOM 653 C C . PHE A 1 84 ? 0.062 -2.760 -10.303 1.00 97.00 84 PHE A C 1
ATOM 655 O O . PHE A 1 84 ? 0.618 -2.672 -11.396 1.00 97.00 84 PHE A O 1
ATOM 662 N N . ALA A 1 85 ? 0.327 -3.776 -9.484 1.00 96.75 85 ALA A N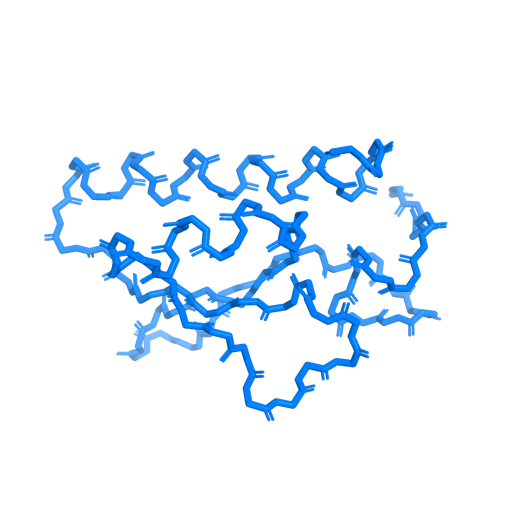 1
ATOM 663 C CA . ALA A 1 85 ? 1.371 -4.757 -9.769 1.00 96.75 85 ALA A CA 1
ATOM 664 C C . ALA A 1 85 ? 1.135 -5.626 -11.008 1.00 96.75 85 ALA A C 1
ATOM 666 O O . ALA A 1 85 ? 2.081 -6.096 -11.645 1.00 96.75 85 ALA A O 1
ATOM 667 N N . ARG A 1 86 ? -0.125 -5.849 -11.389 1.00 94.50 86 ARG A N 1
ATOM 668 C CA . ARG A 1 86 ? -0.468 -6.631 -12.587 1.00 94.50 86 ARG A CA 1
ATOM 669 C C . ARG A 1 86 ? -0.477 -5.778 -13.851 1.00 94.50 86 ARG A C 1
ATOM 671 O O . ARG A 1 86 ? -0.148 -6.273 -14.931 1.00 94.50 86 ARG A O 1
ATOM 678 N N . THR A 1 87 ? -0.882 -4.516 -13.744 1.00 94.00 87 THR A N 1
ATOM 679 C CA . THR A 1 87 ? -1.236 -3.687 -14.905 1.00 94.00 87 THR A CA 1
ATOM 680 C C . THR A 1 87 ?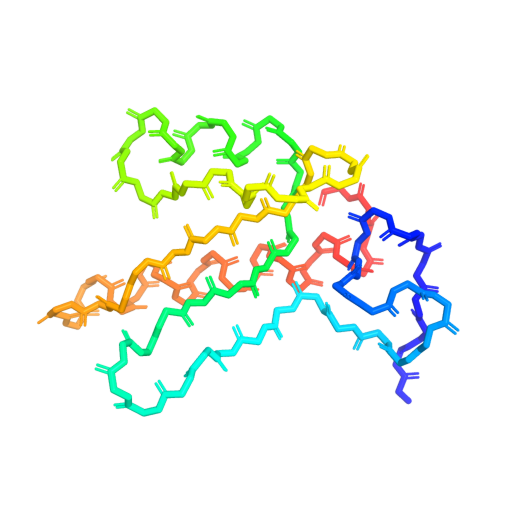 -0.333 -2.472 -15.110 1.00 94.00 87 THR A C 1
ATOM 682 O O . THR A 1 87 ? -0.265 -1.980 -16.238 1.00 94.00 87 THR A O 1
ATOM 685 N N . GLY A 1 88 ? 0.414 -2.055 -14.086 1.00 87.19 88 GLY A N 1
ATOM 686 C CA . GLY A 1 88 ? 1.239 -0.844 -14.072 1.00 87.19 88 GLY A CA 1
ATOM 687 C C . GLY A 1 88 ? 0.441 0.463 -14.080 1.00 87.19 88 GLY A C 1
ATOM 688 O O . GLY A 1 88 ? 1.042 1.514 -14.279 1.00 87.19 88 GLY A O 1
ATOM 689 N N . ASN A 1 89 ? -0.885 0.388 -13.918 1.00 74.00 89 ASN A N 1
ATOM 690 C CA . ASN A 1 89 ? -1.815 1.517 -13.909 1.00 74.00 89 ASN A CA 1
ATOM 691 C C . ASN A 1 89 ? -2.494 1.652 -12.550 1.00 74.00 89 ASN A C 1
ATOM 693 O O . ASN A 1 89 ? -2.753 0.594 -11.932 1.00 74.00 89 ASN A O 1
#

Mean predicted aligned error: 3.31 Å

Nearest PDB structures (foldseek):
  2kfp-assembly1_A  TM=6.625E-01  e=1.530E-01  Pseudomonas syringae pv. tomato
  3h9x-assembly1_A  TM=5.035E-01  e=3.823E-02  Pseudomonas syringae pv. 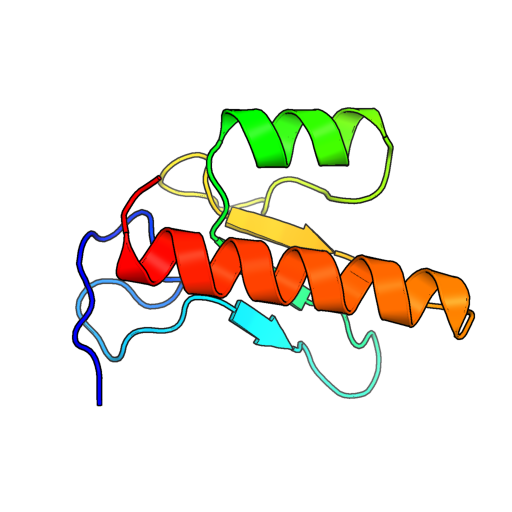tomato
  2a1v-assembly1_A  TM=5.696E-01  e=4.703E-01  Deinococcus radiodurans
  6wxp-assembly2_C  TM=4.690E-01  e=6.181E+00  synthetic construct
  4rjv-assembly2_C  TM=4.091E-01  e=6.181E+00  synthetic construct